Protein AF-A0A1V5KIP4-F1 (afdb_monomer_lite)

Foldseek 3Di:
DQQPAPDDWDPWDWDDDPVDIDIDTDTHQDHRVSVQLVVQLVVQVDWDWDWDADLCQQKIWIWIGHNSDTPDTDIDGNPDDSDD

pLDDT: mean 87.16, std 10.44, range [43.69, 95.88]

Sequence (84 aa):
MKWGTKWDACRASLSASPSRLKYTFETAWAPPEPVIQALSKMFPKNKMKHCFFECGMAYQGRRVYLAGELLESKDGKYHGRRGG

Structure (mmCIF, N/CA/C/O backbone):
data_AF-A0A1V5KIP4-F1
#
_entry.id   AF-A0A1V5KIP4-F1
#
loop_
_atom_site.group_PDB
_atom_site.id
_atom_site.type_symbol
_atom_site.label_atom_id
_atom_site.label_alt_id
_atom_site.label_comp_id
_atom_site.label_asym_id
_atom_site.label_entity_id
_atom_site.label_seq_id
_atom_site.pdbx_PDB_ins_code
_atom_site.Cartn_x
_atom_site.Cartn_y
_atom_site.Cartn_z
_atom_site.occupancy
_atom_site.B_iso_or_equiv
_atom_site.auth_seq_id
_atom_site.auth_comp_id
_atom_site.auth_asym_id
_atom_site.auth_atom_id
_atom_site.pdbx_PDB_model_num
ATOM 1 N N . MET A 1 1 ? -4.200 -17.721 -7.068 1.00 52.72 1 MET A N 1
ATOM 2 C CA . MET A 1 1 ? -3.429 -16.669 -6.362 1.00 52.72 1 MET A CA 1
ATOM 3 C C . MET A 1 1 ? -4.399 -15.647 -5.784 1.00 52.72 1 MET A C 1
ATOM 5 O O . MET A 1 1 ? -5.298 -15.246 -6.507 1.00 52.72 1 MET A O 1
ATOM 9 N N . LYS A 1 2 ? -4.260 -15.258 -4.506 1.00 76.56 2 LYS A N 1
ATOM 10 C CA . LYS A 1 2 ? -5.168 -14.297 -3.833 1.00 76.56 2 LYS A CA 1
ATOM 11 C C . LYS A 1 2 ? -4.641 -12.853 -3.802 1.00 76.56 2 LYS A C 1
ATOM 13 O O . LYS A 1 2 ? -5.386 -11.954 -3.438 1.00 76.56 2 LYS A O 1
ATOM 18 N N . TRP A 1 3 ? -3.380 -12.640 -4.188 1.00 75.94 3 TRP A N 1
ATOM 19 C CA . TRP A 1 3 ? -2.704 -11.350 -4.039 1.00 75.94 3 TRP A CA 1
ATOM 20 C C . TRP A 1 3 ? -2.841 -10.398 -5.230 1.00 75.94 3 TRP A C 1
ATOM 22 O O . TRP A 1 3 ? -2.749 -9.190 -5.052 1.00 75.94 3 TRP A O 1
ATOM 32 N N . GLY A 1 4 ? -3.075 -10.923 -6.436 1.00 75.12 4 GLY A N 1
ATOM 33 C CA . GLY A 1 4 ? -3.043 -10.127 -7.670 1.00 75.12 4 GLY A CA 1
ATOM 34 C C . GLY A 1 4 ? -1.629 -9.812 -8.184 1.00 75.12 4 GLY A C 1
ATOM 35 O O . GLY A 1 4 ? -1.494 -9.121 -9.185 1.00 75.12 4 GLY A O 1
ATOM 36 N N . THR A 1 5 ? -0.584 -10.337 -7.537 1.00 75.19 5 THR A N 1
ATOM 37 C CA . THR A 1 5 ? 0.837 -10.151 -7.879 1.00 75.19 5 THR A CA 1
ATOM 38 C C . THR A 1 5 ? 1.547 -11.501 -8.021 1.00 75.19 5 THR A C 1
ATOM 40 O O . THR A 1 5 ? 1.033 -12.526 -7.568 1.00 75.19 5 THR A O 1
ATOM 43 N N . LYS A 1 6 ? 2.734 -11.520 -8.653 1.00 77.19 6 LYS A N 1
ATOM 44 C CA . LYS A 1 6 ? 3.508 -12.756 -8.906 1.00 77.19 6 LYS A CA 1
ATOM 45 C C . LYS A 1 6 ? 3.954 -13.464 -7.620 1.00 77.19 6 LYS A C 1
ATOM 47 O O . LYS A 1 6 ? 3.970 -14.691 -7.575 1.00 77.19 6 LYS A O 1
ATOM 52 N N . TRP A 1 7 ? 4.314 -12.692 -6.600 1.00 80.88 7 TRP A N 1
ATOM 53 C CA . TRP A 1 7 ? 4.617 -13.157 -5.247 1.00 80.88 7 TRP A CA 1
ATOM 54 C C . TRP A 1 7 ? 3.955 -12.241 -4.214 1.00 80.88 7 TRP A C 1
ATOM 56 O O . TRP A 1 7 ? 3.552 -11.117 -4.542 1.00 80.88 7 TRP A O 1
ATOM 66 N N . ASP A 1 8 ? 3.839 -12.751 -2.989 1.00 80.31 8 ASP A N 1
ATOM 67 C CA . ASP A 1 8 ? 3.295 -12.054 -1.820 1.00 80.31 8 ASP A CA 1
ATOM 68 C C . ASP A 1 8 ? 4.209 -10.884 -1.386 1.00 80.31 8 ASP A C 1
ATOM 70 O O . ASP A 1 8 ? 5.240 -10.612 -2.003 1.00 80.31 8 ASP A O 1
ATOM 74 N N . ALA A 1 9 ? 3.840 -10.150 -0.335 1.00 86.00 9 ALA A N 1
ATOM 75 C CA . ALA A 1 9 ? 4.637 -9.019 0.145 1.00 86.00 9 ALA A CA 1
ATOM 76 C C . ALA A 1 9 ? 6.019 -9.435 0.680 1.00 86.00 9 ALA A C 1
ATOM 78 O O . ALA A 1 9 ? 6.153 -10.421 1.405 1.00 86.00 9 ALA A O 1
ATOM 79 N N . CYS A 1 10 ? 7.033 -8.608 0.423 1.00 88.00 10 CYS A N 1
ATOM 80 C CA . CYS A 1 10 ? 8.345 -8.701 1.059 1.00 88.00 10 CYS A CA 1
ATOM 81 C C . CYS A 1 10 ? 8.759 -7.365 1.698 1.00 88.00 10 CYS A C 1
ATOM 83 O O . CYS A 1 10 ? 8.108 -6.333 1.513 1.00 88.00 10 CYS A O 1
ATOM 85 N N . ARG A 1 11 ? 9.826 -7.401 2.513 1.00 88.25 11 ARG A N 1
ATOM 86 C CA . ARG A 1 11 ? 10.409 -6.226 3.201 1.00 88.25 11 ARG A CA 1
ATOM 87 C C . ARG A 1 11 ? 9.369 -5.391 3.961 1.00 88.25 11 ARG A C 1
ATOM 89 O O . ARG A 1 11 ? 9.413 -4.162 3.978 1.00 88.25 11 ARG A O 1
ATOM 96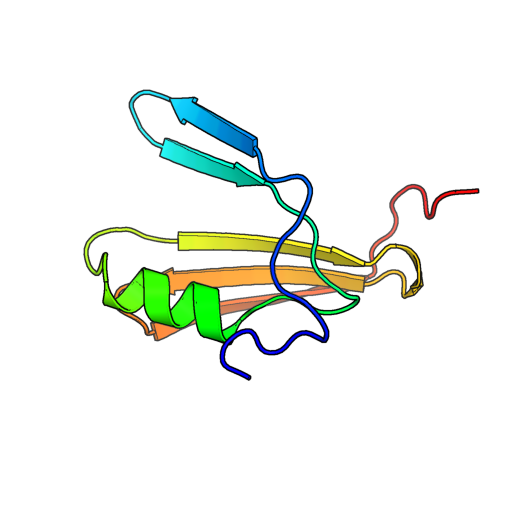 N N . ALA A 1 12 ? 8.414 -6.081 4.580 1.00 91.50 12 ALA A N 1
ATOM 97 C CA . ALA A 1 12 ? 7.330 -5.449 5.307 1.00 91.50 12 ALA A CA 1
ATOM 98 C C . ALA A 1 12 ? 7.842 -4.753 6.576 1.00 91.50 12 ALA A C 1
ATOM 100 O O . ALA A 1 12 ? 8.653 -5.293 7.325 1.00 91.50 12 ALA A O 1
ATOM 101 N N . SER A 1 13 ? 7.320 -3.560 6.835 1.00 93.38 13 SER A N 1
ATOM 102 C CA . SER A 1 13 ? 7.569 -2.780 8.043 1.00 93.38 13 SER A CA 1
ATOM 103 C C . SER A 1 13 ? 6.273 -2.141 8.535 1.00 93.38 13 SER A C 1
ATOM 105 O O . SER A 1 13 ? 5.382 -1.800 7.748 1.00 93.38 13 SER A O 1
ATOM 107 N N . LEU A 1 14 ? 6.170 -1.986 9.854 1.00 94.44 14 LEU A N 1
ATOM 108 C CA . LEU A 1 14 ? 5.041 -1.364 10.534 1.00 94.44 14 LEU A CA 1
ATOM 109 C C . LEU A 1 14 ? 5.531 -0.149 11.316 1.00 94.44 14 LEU A C 1
ATOM 111 O O . LEU A 1 14 ? 6.472 -0.232 12.098 1.00 94.44 14 LEU A O 1
ATOM 115 N N . SER A 1 15 ? 4.838 0.968 11.137 1.00 93.75 15 SER A N 1
ATOM 116 C CA . SER A 1 15 ? 4.938 2.141 11.994 1.00 93.75 15 SER A CA 1
ATOM 117 C C . SER A 1 15 ? 3.564 2.429 12.592 1.00 93.75 15 SER A C 1
ATOM 119 O O . SER A 1 15 ? 2.573 2.540 11.865 1.00 93.75 15 SER A O 1
ATOM 121 N N . ALA A 1 16 ? 3.499 2.522 13.918 1.00 94.38 16 ALA A N 1
ATOM 122 C CA . ALA A 1 16 ? 2.279 2.812 14.656 1.00 94.38 16 ALA A CA 1
ATOM 123 C C . ALA A 1 16 ? 2.349 4.214 15.268 1.00 94.38 16 ALA A C 1
ATOM 125 O O . ALA A 1 16 ? 3.363 4.609 15.840 1.00 94.38 16 ALA A O 1
ATOM 126 N N . SER A 1 17 ? 1.252 4.954 15.164 1.00 91.81 17 SER A N 1
ATOM 127 C CA . SER A 1 17 ? 0.994 6.169 15.928 1.00 91.81 17 SER A CA 1
ATOM 128 C C . SER A 1 17 ? -0.337 6.022 16.671 1.00 91.81 17 SER A C 1
ATOM 130 O O . SER A 1 17 ? -1.148 5.169 16.296 1.00 91.81 17 SER A O 1
ATOM 132 N N . PRO A 1 18 ? -0.623 6.864 17.682 1.00 91.81 18 PRO A N 1
ATOM 133 C CA . PRO A 1 18 ? -1.864 6.767 18.458 1.00 91.81 18 PRO A CA 1
ATOM 134 C C . PRO A 1 18 ? -3.150 6.803 17.615 1.00 91.81 18 PRO A C 1
ATOM 136 O O . PRO A 1 18 ? -4.184 6.307 18.044 1.00 91.81 18 PRO A O 1
ATOM 139 N N . SER A 1 19 ? -3.097 7.379 16.409 1.00 89.50 19 SER A N 1
ATOM 140 C CA . SER A 1 19 ? -4.252 7.560 15.523 1.00 89.50 19 SER A CA 1
ATOM 141 C C . SER A 1 19 ? -4.170 6.787 14.202 1.00 89.50 19 SER A C 1
ATOM 143 O O . SER A 1 19 ? -5.098 6.868 13.390 1.00 89.50 19 SER A O 1
ATOM 145 N N . ARG A 1 20 ? -3.070 6.067 13.923 1.00 90.38 20 ARG A N 1
ATOM 146 C CA . ARG A 1 20 ? -2.856 5.412 12.622 1.00 90.38 20 ARG A CA 1
ATOM 147 C C . ARG A 1 20 ? -1.847 4.266 12.693 1.00 90.38 20 ARG A C 1
ATOM 149 O O . ARG A 1 20 ? -0.768 4.407 13.252 1.00 90.38 20 ARG A O 1
ATOM 156 N N . LEU A 1 21 ? -2.145 3.185 11.974 1.00 93.75 21 LEU A N 1
ATOM 157 C CA . LEU A 1 21 ? -1.165 2.164 11.595 1.00 93.75 21 LEU A CA 1
ATOM 158 C C . LEU A 1 21 ? -0.730 2.386 10.143 1.00 93.75 21 LEU A C 1
ATOM 160 O O . LEU A 1 21 ? -1.569 2.599 9.262 1.00 93.75 21 LEU A O 1
ATOM 164 N N . LYS A 1 22 ? 0.579 2.363 9.892 1.00 93.75 22 LYS A N 1
ATOM 165 C CA . LYS A 1 22 ? 1.174 2.457 8.558 1.00 93.75 22 LYS A CA 1
ATOM 166 C C . LYS A 1 22 ? 1.996 1.203 8.281 1.00 93.75 22 LYS A C 1
ATOM 168 O O . LYS A 1 22 ? 3.034 0.993 8.901 1.00 93.75 22 LYS A O 1
ATOM 173 N N . TYR A 1 23 ? 1.550 0.429 7.300 1.00 93.62 23 TYR A N 1
ATOM 174 C CA . TYR A 1 23 ? 2.279 -0.711 6.754 1.00 93.62 23 TYR A CA 1
ATOM 175 C C . TYR A 1 23 ? 2.981 -0.282 5.465 1.00 93.62 23 TYR A C 1
ATOM 177 O O . TYR A 1 23 ? 2.371 0.383 4.628 1.00 93.62 23 TYR A O 1
ATOM 185 N N . THR A 1 24 ? 4.254 -0.639 5.319 1.00 92.31 24 THR A N 1
ATOM 186 C CA . THR A 1 24 ? 5.032 -0.429 4.088 1.00 92.31 24 THR A CA 1
ATOM 187 C C . THR A 1 24 ? 5.652 -1.755 3.693 1.00 92.31 24 THR A C 1
ATOM 189 O O . THR A 1 24 ? 6.258 -2.406 4.537 1.00 92.31 24 THR A O 1
ATOM 192 N N . PHE A 1 25 ? 5.475 -2.171 2.446 1.00 92.81 25 PHE A N 1
ATOM 193 C CA . PHE A 1 25 ? 5.968 -3.441 1.923 1.00 92.81 25 PHE A CA 1
ATOM 194 C C . PHE A 1 25 ? 6.166 -3.331 0.407 1.00 92.81 25 PHE A C 1
ATOM 196 O O . PHE A 1 25 ? 5.644 -2.409 -0.221 1.00 92.81 25 PHE A O 1
ATOM 203 N N . GLU A 1 26 ? 6.901 -4.276 -0.167 1.00 89.81 26 GLU A N 1
ATOM 204 C CA . GLU A 1 26 ? 7.160 -4.381 -1.605 1.00 89.81 26 GLU A CA 1
ATOM 205 C C . GLU A 1 26 ? 6.390 -5.575 -2.196 1.00 89.81 26 GLU A C 1
ATOM 207 O O . GLU A 1 26 ? 6.234 -6.608 -1.541 1.00 89.81 26 GLU A O 1
ATOM 212 N N . THR A 1 27 ? 5.900 -5.442 -3.431 1.00 88.50 27 THR A N 1
ATOM 213 C CA . THR A 1 27 ? 5.258 -6.516 -4.210 1.00 88.50 27 THR A CA 1
ATOM 214 C C . THR A 1 27 ? 5.850 -6.605 -5.612 1.00 88.50 27 THR A C 1
ATOM 216 O O . THR A 1 27 ? 6.570 -5.716 -6.060 1.00 88.50 27 THR A O 1
ATOM 219 N N . ALA A 1 28 ? 5.553 -7.692 -6.327 1.00 85.88 28 ALA A N 1
ATOM 220 C CA . ALA A 1 28 ? 6.003 -7.868 -7.705 1.00 85.88 28 ALA A CA 1
ATOM 221 C C . ALA A 1 28 ? 5.241 -6.953 -8.675 1.00 85.88 28 ALA A C 1
ATOM 223 O O . ALA A 1 28 ? 4.131 -7.312 -9.070 1.00 85.88 28 ALA A O 1
ATOM 224 N N . TRP A 1 29 ? 5.848 -5.832 -9.079 1.00 81.31 29 TRP A N 1
ATOM 225 C CA . TRP A 1 29 ? 5.516 -5.009 -10.262 1.00 81.31 29 TRP A CA 1
ATOM 226 C C . TRP A 1 29 ? 4.064 -4.519 -10.411 1.00 81.31 29 TRP A C 1
ATOM 228 O O . TRP A 1 29 ? 3.713 -3.912 -11.422 1.00 81.31 29 TRP A O 1
ATOM 238 N N . ALA A 1 30 ? 3.206 -4.787 -9.430 1.00 83.50 30 ALA A N 1
ATOM 239 C CA . ALA A 1 30 ? 1.805 -4.417 -9.412 1.00 83.50 30 ALA A CA 1
ATOM 240 C C . ALA A 1 30 ? 1.310 -4.257 -7.963 1.00 83.50 30 ALA A C 1
ATOM 242 O O . ALA A 1 30 ? 1.811 -4.925 -7.048 1.00 83.50 30 ALA A O 1
ATOM 243 N N . PRO A 1 31 ? 0.324 -3.374 -7.735 1.00 85.44 31 PRO A N 1
ATOM 244 C CA . PRO A 1 31 ? -0.296 -3.205 -6.429 1.00 85.44 31 PRO A CA 1
ATOM 245 C C . PRO A 1 31 ? -1.173 -4.419 -6.068 1.00 85.44 31 PRO A C 1
ATOM 247 O O . PRO A 1 31 ? -1.955 -4.872 -6.905 1.00 85.44 31 PRO A O 1
ATOM 250 N N . PRO A 1 32 ? -1.138 -4.924 -4.819 1.00 89.81 32 PRO A N 1
ATOM 251 C CA . PRO A 1 32 ? -1.949 -6.070 -4.403 1.00 89.81 32 PRO A CA 1
ATOM 252 C C . PRO A 1 32 ? -3.383 -5.648 -4.035 1.00 89.81 32 PRO A C 1
ATOM 254 O O . PRO A 1 32 ? -3.837 -5.829 -2.903 1.00 89.81 32 PRO A O 1
ATOM 257 N N . GLU A 1 33 ? -4.106 -5.034 -4.976 1.00 88.94 33 GLU A N 1
ATOM 258 C CA . GLU A 1 33 ? -5.454 -4.487 -4.745 1.00 88.94 33 GLU A CA 1
ATOM 259 C C . GLU A 1 33 ? -6.448 -5.486 -4.115 1.00 88.94 33 GLU A C 1
ATOM 261 O O . GLU A 1 33 ? -7.125 -5.091 -3.158 1.00 88.94 33 GLU A O 1
ATOM 266 N N . PRO A 1 34 ? -6.501 -6.774 -4.526 1.00 90.38 34 PRO A N 1
ATOM 267 C CA . PRO A 1 34 ? -7.422 -7.742 -3.926 1.00 90.38 34 PRO A CA 1
ATOM 268 C C . PRO A 1 34 ? -7.219 -7.929 -2.417 1.00 90.38 34 PRO A C 1
ATOM 270 O O . PRO A 1 34 ? -8.187 -8.063 -1.665 1.00 90.38 34 PRO A O 1
ATOM 273 N N . VAL A 1 35 ? -5.965 -7.894 -1.952 1.00 90.81 35 VAL A N 1
ATOM 274 C CA . VAL A 1 35 ? -5.633 -8.045 -0.525 1.00 90.81 35 VAL A CA 1
ATOM 275 C C . VAL A 1 35 ? -6.076 -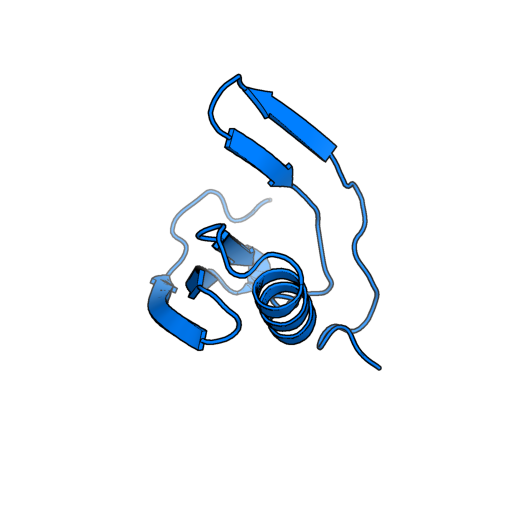6.820 0.252 1.00 90.81 35 VAL A C 1
ATOM 277 O O . VAL A 1 35 ? -6.670 -6.947 1.319 1.00 90.81 35 VAL A O 1
ATOM 280 N N . ILE A 1 36 ? -5.839 -5.626 -0.293 1.00 92.19 36 ILE A N 1
ATOM 281 C CA . ILE A 1 36 ? -6.238 -4.380 0.363 1.00 92.19 36 ILE A CA 1
ATOM 282 C C . ILE A 1 36 ? -7.763 -4.284 0.467 1.00 92.19 36 ILE A C 1
ATOM 284 O O . ILE A 1 36 ? -8.287 -3.876 1.506 1.00 92.19 36 ILE A O 1
ATOM 288 N N . GLN A 1 37 ? -8.488 -4.714 -0.565 1.00 92.56 37 GLN A N 1
ATOM 289 C CA . GLN A 1 37 ? -9.945 -4.754 -0.521 1.00 92.56 37 GLN A CA 1
ATOM 290 C C . GLN A 1 37 ? -10.453 -5.755 0.529 1.00 92.56 37 GLN A C 1
ATOM 292 O O . GLN A 1 37 ? -11.352 -5.428 1.306 1.00 92.56 37 GLN A O 1
ATOM 297 N N . ALA A 1 38 ? -9.864 -6.953 0.599 1.00 92.75 38 ALA A N 1
ATOM 298 C CA . ALA A 1 38 ? -10.204 -7.946 1.617 1.00 92.75 38 ALA A CA 1
ATOM 299 C C . ALA A 1 38 ? -9.932 -7.426 3.039 1.00 92.75 38 ALA A C 1
ATOM 301 O O . ALA A 1 38 ? -10.788 -7.552 3.915 1.00 92.75 38 ALA A O 1
ATOM 302 N N . LEU A 1 39 ? -8.796 -6.756 3.255 1.00 92.38 39 LEU A N 1
ATOM 303 C CA . LEU A 1 39 ? -8.481 -6.099 4.525 1.00 92.38 39 LEU A CA 1
ATOM 304 C C . LEU A 1 39 ? -9.526 -5.033 4.878 1.00 92.38 39 LEU A C 1
ATOM 306 O O . LEU A 1 39 ? -9.969 -4.957 6.023 1.00 92.38 39 LEU A O 1
ATOM 310 N N . SER A 1 40 ? -9.985 -4.248 3.903 1.00 94.81 40 SER A N 1
ATOM 311 C CA . SER A 1 40 ? -11.036 -3.255 4.139 1.00 94.81 40 SER A CA 1
ATOM 312 C C . SER A 1 40 ? -12.373 -3.886 4.548 1.00 94.81 40 SER A C 1
ATOM 314 O O . SER A 1 40 ? -13.074 -3.308 5.379 1.00 94.81 40 SER A O 1
ATOM 316 N N . LYS A 1 41 ? -12.704 -5.081 4.037 1.00 93.56 41 LYS A N 1
ATOM 317 C CA . LYS A 1 41 ? -13.881 -5.856 4.476 1.00 93.56 41 LYS A CA 1
ATOM 318 C C . LYS A 1 41 ? -13.735 -6.364 5.911 1.00 93.56 41 LYS A C 1
ATOM 320 O O . LYS A 1 41 ? -14.709 -6.359 6.654 1.00 93.56 41 LYS A O 1
ATOM 325 N N . MET A 1 42 ? -12.529 -6.777 6.308 1.00 94.50 42 MET A N 1
ATOM 326 C CA . MET A 1 42 ? -12.245 -7.270 7.665 1.00 94.50 42 MET A CA 1
ATOM 327 C C . MET A 1 42 ? -12.288 -6.163 8.725 1.00 94.50 42 MET A C 1
ATOM 329 O O . MET A 1 42 ? -12.678 -6.415 9.862 1.00 94.50 42 MET A O 1
ATOM 333 N N . PHE A 1 43 ? -11.920 -4.933 8.356 1.00 93.69 43 PHE A N 1
ATOM 334 C CA . PHE A 1 43 ? -11.930 -3.771 9.248 1.00 93.69 43 PHE A CA 1
ATOM 335 C C . PHE A 1 43 ? -12.865 -2.678 8.709 1.00 93.69 43 PHE A C 1
ATOM 337 O O . PHE A 1 43 ? -12.403 -1.606 8.304 1.00 93.69 43 PHE A O 1
ATOM 344 N N . PRO A 1 44 ? -14.192 -2.906 8.711 1.00 93.38 44 PRO A N 1
ATOM 345 C CA . PRO A 1 44 ? -15.136 -2.045 8.001 1.00 93.38 44 PRO A CA 1
ATOM 346 C C . PRO A 1 44 ? -15.251 -0.634 8.589 1.00 93.38 44 PRO A C 1
ATOM 348 O O . PRO A 1 44 ? -15.634 0.298 7.888 1.00 93.38 44 PRO A O 1
ATOM 351 N N . LYS A 1 45 ? -14.867 -0.450 9.860 1.00 93.75 45 LYS A N 1
ATOM 352 C CA . LYS A 1 45 ? -14.831 0.860 10.531 1.00 93.75 45 LYS A CA 1
ATOM 353 C C . LYS A 1 45 ? -13.587 1.685 10.173 1.00 93.75 45 LYS A C 1
ATOM 355 O O . LYS A 1 45 ? -13.525 2.869 10.498 1.00 93.75 45 LYS A O 1
ATOM 360 N N . ASN A 1 46 ? -12.586 1.087 9.527 1.00 92.44 46 ASN A N 1
ATOM 361 C CA . ASN A 1 46 ? -11.302 1.722 9.264 1.00 92.44 46 ASN A CA 1
ATOM 362 C C . ASN A 1 46 ? -11.183 2.135 7.795 1.00 92.44 46 ASN A C 1
ATOM 364 O O . ASN A 1 46 ? -11.274 1.321 6.878 1.00 92.44 46 ASN A O 1
ATOM 368 N N . LYS A 1 47 ? -10.887 3.418 7.571 1.00 94.19 47 LYS A N 1
ATOM 369 C CA . LYS A 1 47 ? -10.567 3.936 6.239 1.00 94.19 47 LYS A CA 1
ATOM 370 C C . LYS A 1 47 ? -9.130 3.578 5.868 1.00 94.19 47 LYS A C 1
ATOM 372 O O . LYS A 1 47 ? -8.183 4.113 6.453 1.00 94.19 47 LYS A O 1
ATOM 377 N N . MET A 1 48 ? -8.963 2.726 4.863 1.00 93.69 48 MET A N 1
ATOM 378 C CA . MET A 1 48 ? -7.652 2.299 4.380 1.00 93.69 48 MET A CA 1
ATOM 379 C C . MET A 1 48 ? -7.176 3.204 3.249 1.00 93.69 48 MET A C 1
ATOM 381 O O . MET A 1 48 ? -7.903 3.465 2.295 1.00 93.69 48 MET A O 1
ATOM 385 N N . LYS A 1 49 ? -5.941 3.700 3.361 1.00 94.56 49 LYS A N 1
ATOM 386 C CA . LYS A 1 49 ? -5.269 4.478 2.314 1.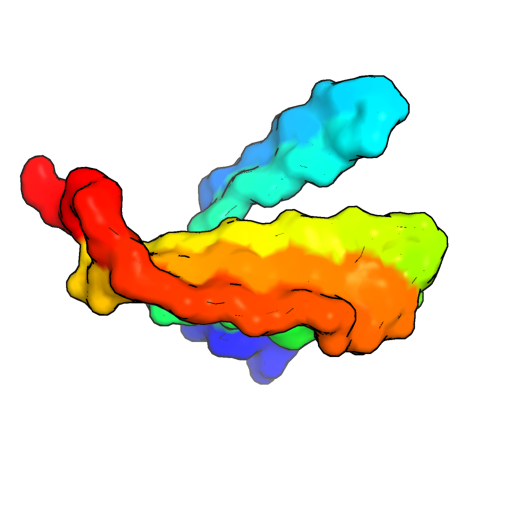00 94.56 49 LYS A CA 1
ATOM 387 C C . LYS A 1 49 ? -4.111 3.642 1.785 1.00 94.56 49 LYS A C 1
ATOM 389 O O . LYS A 1 49 ? -3.160 3.406 2.523 1.00 94.56 49 LYS A O 1
ATOM 394 N N . HIS A 1 50 ? -4.202 3.227 0.530 1.00 93.50 50 HIS A N 1
ATOM 395 C CA . HIS A 1 50 ? -3.183 2.447 -0.156 1.00 93.50 50 HIS A CA 1
ATOM 396 C C . HIS A 1 50 ? -2.508 3.332 -1.198 1.00 93.50 50 HIS A C 1
ATOM 398 O O . HIS A 1 50 ? -3.152 3.766 -2.147 1.00 93.50 50 HIS A O 1
ATOM 404 N N . CYS A 1 51 ? -1.232 3.637 -0.990 1.00 92.00 51 CYS A N 1
ATOM 405 C CA . CYS A 1 51 ? -0.412 4.374 -1.945 1.00 92.00 51 CYS A CA 1
ATOM 406 C C . CYS A 1 51 ? 0.680 3.435 -2.453 1.00 92.00 51 CYS A C 1
ATOM 408 O O . CYS A 1 51 ? 1.309 2.760 -1.638 1.00 92.00 51 CYS A O 1
ATOM 410 N N . PHE A 1 52 ? 0.915 3.419 -3.759 1.00 91.88 52 PHE A N 1
ATOM 411 C CA . PHE A 1 52 ? 1.919 2.572 -4.396 1.00 91.88 52 PHE A CA 1
ATOM 412 C C . PHE A 1 52 ? 2.635 3.335 -5.507 1.00 91.88 52 PHE A C 1
ATOM 414 O O . PHE A 1 52 ? 2.108 4.299 -6.064 1.00 91.88 52 PHE A O 1
ATOM 421 N N . PHE A 1 53 ? 3.842 2.892 -5.831 1.00 89.62 53 PHE A N 1
ATOM 422 C CA . PHE A 1 53 ? 4.613 3.378 -6.964 1.00 89.62 53 PHE A CA 1
ATOM 423 C C . PHE A 1 53 ? 5.461 2.238 -7.522 1.00 89.62 53 PHE A C 1
ATOM 425 O O . PHE A 1 53 ? 5.875 1.351 -6.784 1.00 89.62 53 PHE A O 1
ATOM 432 N N . GLU A 1 54 ? 5.703 2.285 -8.824 1.00 86.56 54 GLU A N 1
ATOM 433 C CA . GLU A 1 54 ? 6.524 1.352 -9.575 1.00 86.56 54 GLU A CA 1
ATOM 434 C C . GLU A 1 54 ? 7.527 2.160 -10.406 1.00 86.56 54 GLU A C 1
ATOM 436 O O . GLU A 1 54 ? 7.180 2.808 -11.404 1.00 86.56 54 GLU A O 1
ATOM 441 N N . CYS A 1 55 ? 8.783 2.167 -9.957 1.00 81.56 55 CYS A N 1
ATOM 442 C CA . CYS A 1 55 ? 9.837 3.013 -10.520 1.00 81.56 55 CYS A CA 1
ATOM 443 C C . CYS A 1 55 ? 10.164 2.651 -11.972 1.00 81.56 55 CYS A C 1
ATOM 445 O O . CYS A 1 55 ? 10.351 3.554 -12.799 1.00 81.56 55 CYS A O 1
ATOM 447 N N . GLY A 1 56 ? 10.178 1.351 -12.299 1.00 81.44 56 GLY A N 1
ATOM 448 C CA . GLY A 1 56 ? 10.501 0.872 -13.644 1.00 81.44 56 GLY A CA 1
ATOM 449 C C . GLY A 1 56 ? 9.549 1.447 -14.692 1.00 81.44 56 GLY A C 1
ATOM 450 O O . GLY A 1 56 ? 9.978 1.964 -15.723 1.00 81.44 56 GLY A O 1
ATOM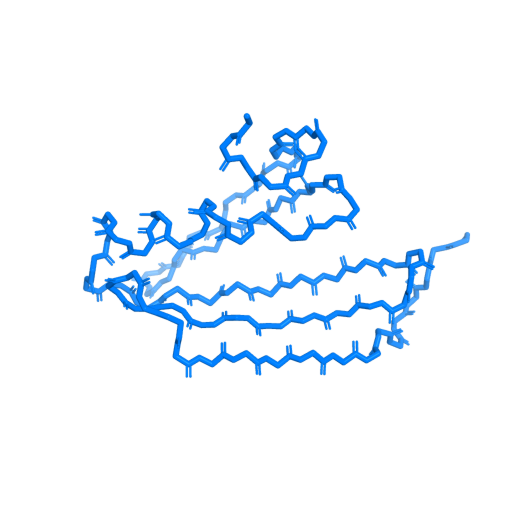 451 N N . MET A 1 57 ? 8.258 1.497 -14.365 1.00 81.75 57 MET A N 1
ATOM 452 C CA . MET A 1 57 ? 7.211 1.987 -15.266 1.00 81.75 57 MET A CA 1
ATOM 453 C C . MET A 1 57 ? 6.879 3.475 -15.091 1.00 81.75 57 MET A C 1
ATOM 455 O O . MET A 1 57 ? 6.000 3.978 -15.784 1.00 81.75 57 MET A O 1
ATOM 459 N N . ALA A 1 58 ? 7.573 4.197 -14.197 1.00 84.38 58 ALA A N 1
ATOM 460 C CA . ALA A 1 58 ? 7.204 5.563 -13.802 1.00 84.38 58 ALA A CA 1
ATOM 461 C C . ALA A 1 58 ? 5.701 5.686 -13.500 1.00 84.38 58 ALA A C 1
ATOM 463 O O . ALA A 1 58 ? 5.026 6.620 -13.941 1.00 84.38 58 ALA A O 1
ATOM 464 N N . TYR A 1 59 ? 5.182 4.736 -12.732 1.00 86.69 59 TYR A N 1
ATOM 465 C CA . TYR A 1 59 ? 3.769 4.644 -12.405 1.00 86.69 59 TYR A CA 1
ATOM 466 C C . TYR A 1 59 ? 3.571 4.806 -10.904 1.00 86.69 59 TYR A C 1
ATOM 468 O O . TYR A 1 59 ? 4.348 4.290 -10.110 1.00 86.69 59 TYR A O 1
ATOM 476 N N . GLN A 1 60 ? 2.546 5.541 -10.495 1.00 92.12 60 GLN A N 1
ATOM 477 C CA . GLN A 1 60 ? 2.128 5.608 -9.102 1.00 92.12 60 GLN A CA 1
ATOM 478 C C . GLN A 1 60 ? 0.621 5.723 -9.012 1.00 92.12 60 GLN A C 1
ATOM 480 O O . GLN A 1 60 ? -0.042 6.209 -9.928 1.00 92.12 60 GLN A O 1
ATOM 485 N N . GLY A 1 61 ? 0.090 5.329 -7.868 1.00 93.06 61 GLY A N 1
ATOM 486 C CA . GLY A 1 61 ? -1.327 5.425 -7.631 1.00 93.06 61 GLY A CA 1
ATOM 487 C C . GLY A 1 61 ? -1.678 5.453 -6.161 1.00 93.06 61 G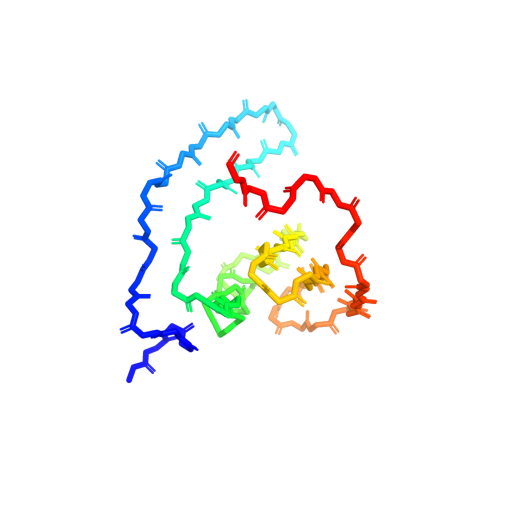LY A C 1
ATOM 488 O O . GLY A 1 61 ? -0.883 5.184 -5.254 1.00 93.06 61 GLY A O 1
ATOM 489 N N . ARG A 1 62 ? -2.927 5.829 -5.941 1.00 94.38 62 ARG A N 1
ATOM 490 C CA . ARG A 1 62 ? -3.571 5.869 -4.647 1.00 94.38 62 ARG A CA 1
ATOM 491 C C . ARG A 1 62 ? -4.959 5.279 -4.770 1.00 94.38 62 ARG A C 1
ATOM 493 O O . ARG A 1 62 ? -5.715 5.593 -5.690 1.00 94.38 62 ARG A O 1
ATOM 500 N N . ARG A 1 63 ? -5.297 4.448 -3.797 1.00 95.12 63 ARG A N 1
ATOM 501 C CA . ARG A 1 63 ? -6.617 3.864 -3.608 1.00 95.12 63 ARG A CA 1
ATOM 502 C C . ARG A 1 63 ? -7.069 4.118 -2.179 1.00 95.12 63 ARG A C 1
ATOM 504 O O . ARG A 1 63 ? -6.259 4.100 -1.244 1.00 95.12 63 ARG A O 1
ATOM 511 N N . VAL A 1 64 ? -8.357 4.366 -1.997 1.00 95.88 64 VAL A N 1
ATOM 512 C CA . VAL A 1 64 ? -8.964 4.540 -0.677 1.00 95.88 64 VAL A CA 1
ATOM 513 C C . VAL A 1 64 ? -10.133 3.586 -0.546 1.00 95.88 64 VAL A C 1
ATOM 515 O O . VAL A 1 64 ? -11.055 3.650 -1.351 1.00 95.88 64 VAL A O 1
ATOM 518 N N . TYR A 1 65 ? -10.106 2.752 0.491 1.00 95.81 65 TYR A N 1
ATOM 519 C CA . TYR A 1 65 ? -11.130 1.742 0.739 1.00 95.81 65 TYR A CA 1
ATOM 520 C C . TYR A 1 65 ? -11.842 1.976 2.075 1.00 95.81 65 TYR A C 1
ATOM 522 O O . TYR A 1 65 ? -11.223 2.442 3.042 1.00 95.81 65 TYR A O 1
ATOM 530 N N . LEU A 1 66 ? -13.130 1.639 2.132 1.00 95.75 66 LEU A N 1
ATOM 531 C CA . LEU A 1 66 ? -13.931 1.605 3.356 1.00 95.75 66 LEU A CA 1
ATOM 532 C C . LEU A 1 66 ? -14.944 0.461 3.271 1.00 95.75 66 LEU A C 1
ATOM 534 O O . LEU 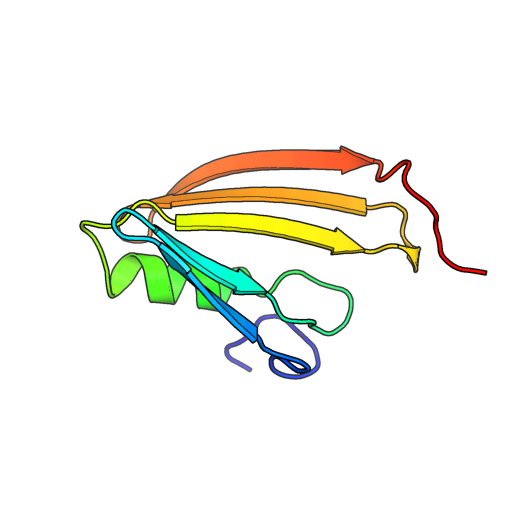A 1 66 ? -15.674 0.374 2.292 1.00 95.75 66 LEU A O 1
ATOM 538 N N . ALA A 1 67 ? -14.986 -0.403 4.289 1.00 95.12 67 ALA A N 1
ATOM 539 C CA . ALA A 1 67 ? -15.896 -1.552 4.338 1.00 95.12 67 ALA A CA 1
ATOM 540 C C . ALA A 1 67 ? -15.876 -2.457 3.086 1.00 95.12 67 ALA A C 1
ATOM 542 O O . ALA A 1 67 ? -16.866 -3.107 2.770 1.00 95.12 67 ALA A O 1
ATOM 543 N N . GLY A 1 68 ? -14.740 -2.531 2.385 1.00 92.50 68 GLY A N 1
ATOM 544 C CA . GLY A 1 68 ? -14.592 -3.321 1.159 1.00 92.50 68 GLY A CA 1
ATOM 545 C C . GLY A 1 68 ? -14.915 -2.591 -0.141 1.00 92.50 68 GLY A C 1
ATOM 546 O O . GLY A 1 68 ? -14.652 -3.150 -1.206 1.00 92.50 68 GLY A O 1
ATOM 547 N N . GLU A 1 69 ? -15.411 -1.360 -0.062 1.00 93.75 69 GLU A N 1
ATOM 548 C CA . GLU A 1 69 ? -15.734 -0.520 -1.213 1.00 93.75 69 GLU A CA 1
ATOM 549 C C . GLU A 1 69 ? -14.567 0.404 -1.568 1.00 93.75 69 GLU A C 1
ATOM 551 O O . GLU A 1 69 ? -13.908 0.967 -0.686 1.00 93.75 69 GLU A O 1
ATOM 556 N N . LEU A 1 70 ? -14.313 0.572 -2.868 1.00 94.38 70 LEU A N 1
ATOM 557 C CA . LEU A 1 70 ? -13.318 1.507 -3.392 1.00 94.38 70 LEU A CA 1
ATOM 558 C C . LEU A 1 70 ? -13.945 2.903 -3.506 1.00 94.38 70 LEU A C 1
ATOM 560 O O . LEU A 1 70 ? -14.758 3.158 -4.387 1.00 94.38 70 LEU A O 1
ATOM 564 N N . LEU A 1 71 ? -13.548 3.817 -2.621 1.00 94.75 71 LEU A N 1
ATOM 565 C CA . LEU A 1 71 ? -14.085 5.181 -2.567 1.00 94.75 71 LEU A CA 1
ATOM 566 C C . LEU A 1 71 ? -13.341 6.168 -3.473 1.00 94.75 71 LEU A C 1
ATOM 568 O O . LEU A 1 71 ? -13.924 7.135 -3.950 1.00 94.75 71 LEU A O 1
ATOM 572 N N . GLU A 1 72 ? -12.032 5.986 -3.648 1.00 94.00 72 GLU A N 1
ATOM 573 C CA . GLU A 1 72 ? -11.204 6.854 -4.491 1.00 94.00 72 GLU A CA 1
ATOM 574 C C . GLU A 1 72 ? -10.143 6.019 -5.198 1.00 94.00 72 GLU A C 1
ATOM 576 O O . GLU A 1 72 ? -9.456 5.217 -4.560 1.00 94.00 72 GLU A O 1
ATOM 581 N N . SER A 1 73 ? -9.975 6.277 -6.494 1.00 94.75 73 SER A N 1
ATOM 582 C CA . SER A 1 73 ? -8.893 5.761 -7.322 1.00 94.75 73 SER A CA 1
ATOM 583 C C . SER A 1 73 ? -8.228 6.915 -8.061 1.00 94.75 73 SER A C 1
ATOM 585 O O . SER A 1 73 ? -8.895 7.672 -8.764 1.00 94.75 73 SER A O 1
ATOM 587 N N . LYS A 1 74 ? -6.924 7.091 -7.853 1.00 92.88 74 LYS A N 1
ATOM 588 C CA . LYS A 1 74 ? -6.107 8.099 -8.532 1.00 92.88 74 LYS A CA 1
ATOM 589 C C . LYS A 1 74 ? -4.829 7.456 -9.023 1.00 92.88 74 LYS A C 1
ATOM 591 O O . LYS A 1 74 ? -4.086 6.909 -8.214 1.00 92.88 74 LYS A O 1
ATOM 596 N N . ASP A 1 75 ? -4.571 7.589 -10.312 1.00 92.69 75 ASP A N 1
ATOM 597 C CA . ASP A 1 75 ? -3.335 7.159 -10.952 1.00 92.69 75 ASP A CA 1
ATOM 598 C C . ASP A 1 75 ? -2.581 8.362 -11.489 1.00 92.69 75 ASP A C 1
ATOM 600 O O . ASP A 1 75 ? -3.165 9.395 -11.821 1.00 92.69 75 ASP A O 1
ATOM 604 N N . GLY A 1 76 ? -1.263 8.243 -11.546 1.00 87.56 76 GLY A N 1
ATOM 605 C CA . GLY A 1 76 ? -0.408 9.306 -12.028 1.00 87.56 76 GLY A CA 1
ATOM 606 C C . GLY A 1 76 ? 0.937 8.789 -12.499 1.00 87.56 76 GLY A C 1
ATOM 607 O O . GLY A 1 76 ? 1.363 7.675 -12.189 1.00 87.56 76 GLY A O 1
ATOM 608 N N . LYS A 1 77 ? 1.637 9.644 -13.241 1.00 82.69 77 LYS A N 1
ATOM 609 C CA . LYS A 1 77 ? 3.037 9.404 -13.572 1.00 82.69 77 LYS A CA 1
ATOM 610 C C . LYS A 1 77 ? 3.884 9.615 -12.321 1.00 82.69 77 LYS A C 1
ATOM 612 O O . LYS A 1 77 ? 3.709 10.588 -11.582 1.00 82.69 77 LYS A O 1
ATOM 617 N N . TYR A 1 78 ? 4.783 8.679 -12.060 1.00 78.00 78 TYR A N 1
ATOM 618 C CA . TYR A 1 78 ? 5.798 8.805 -11.028 1.00 78.00 78 TYR A CA 1
ATOM 619 C C . TYR A 1 78 ? 6.987 9.574 -11.602 1.00 78.00 78 TYR A C 1
ATOM 621 O O . TYR A 1 78 ? 7.656 9.112 -12.524 1.00 78.00 78 TYR A O 1
ATOM 629 N N . HIS A 1 79 ? 7.239 10.758 -11.047 1.00 74.19 79 HIS A N 1
ATOM 630 C CA . HIS A 1 79 ? 8.330 11.649 -11.456 1.00 74.19 79 HIS A CA 1
ATOM 631 C C . HIS A 1 79 ? 9.507 11.650 -10.463 1.00 74.19 79 HIS A C 1
ATOM 633 O O . HIS A 1 79 ? 10.378 12.512 -10.541 1.00 74.19 79 HIS A O 1
ATOM 639 N N . GLY A 1 80 ? 9.521 10.723 -9.497 1.00 69.00 80 GLY A N 1
ATOM 640 C CA . GLY A 1 80 ? 10.613 10.598 -8.529 1.00 69.00 80 GLY A CA 1
ATOM 641 C C . GLY A 1 80 ? 11.865 9.943 -9.123 1.00 69.00 80 GLY A C 1
ATOM 642 O O . GLY A 1 80 ? 11.892 9.567 -10.296 1.00 69.00 80 GLY A O 1
ATOM 643 N N . ARG A 1 81 ? 12.922 9.793 -8.307 1.00 59.91 81 ARG A N 1
ATOM 644 C CA . ARG A 1 81 ? 14.153 9.103 -8.732 1.00 59.91 81 ARG A CA 1
ATOM 645 C C . ARG A 1 81 ? 13.797 7.684 -9.182 1.00 59.91 81 ARG A C 1
ATOM 647 O O . ARG A 1 81 ? 13.328 6.886 -8.379 1.00 59.91 81 ARG A O 1
ATOM 654 N N . ARG A 1 82 ? 14.037 7.368 -10.457 1.00 63.84 82 ARG A N 1
ATOM 655 C CA . ARG A 1 82 ? 13.680 6.069 -11.059 1.00 63.84 82 ARG A CA 1
ATOM 656 C C . ARG A 1 82 ? 14.646 4.932 -10.716 1.00 63.84 82 ARG A C 1
ATOM 658 O O . ARG A 1 82 ? 14.419 3.820 -11.168 1.00 63.84 82 ARG A O 1
ATOM 665 N N . GLY A 1 83 ? 15.645 5.200 -9.871 1.00 50.38 83 GLY A N 1
ATOM 666 C CA . GLY A 1 83 ? 16.689 4.245 -9.508 1.00 50.38 83 GLY A CA 1
ATOM 667 C C . GLY A 1 83 ? 17.647 4.001 -10.675 1.00 50.38 83 GLY A C 1
ATOM 668 O O . GLY A 1 83 ? 17.235 3.564 -11.743 1.00 50.38 83 GLY A O 1
ATOM 669 N N . GLY A 1 84 ? 18.914 4.325 -10.447 1.00 43.69 84 GLY A N 1
ATOM 670 C CA . GLY A 1 84 ? 20.085 4.041 -11.268 1.00 43.69 84 GLY A CA 1
ATOM 671 C C . GLY A 1 84 ? 21.283 4.077 -10.338 1.00 43.69 84 GLY A C 1
ATOM 672 O O . GLY A 1 84 ? 21.297 5.008 -9.496 1.00 43.69 84 GLY A O 1
#

Radius of gyration: 13.34 Å; chains: 1; bounding box: 36×28×34 Å

Secondary structure (DSSP, 8-state):
--SSSSS--EEEEEEEETTEEEEEEE-SSS--HHHHHHHHHHSTTS-EEEEEEETTTTEEEEEEEETTEEEEEEEEE--S----